Protein AF-A0A916FJ81-F1 (afdb_monomer_lite)

Structure (mmCIF, N/CA/C/O backbone):
data_AF-A0A916FJ81-F1
#
_entry.id   AF-A0A916FJ81-F1
#
loop_
_atom_site.group_PDB
_atom_site.id
_atom_site.type_symbol
_atom_site.label_atom_id
_atom_site.label_alt_id
_atom_site.label_comp_id
_atom_site.label_asym_id
_atom_site.label_entity_id
_atom_site.label_seq_id
_atom_site.pdbx_PDB_ins_code
_atom_site.Cartn_x
_atom_site.Cartn_y
_atom_site.Cartn_z
_atom_site.occupancy
_atom_site.B_iso_or_equiv
_atom_site.auth_seq_id
_atom_site.auth_comp_id
_atom_site.auth_asym_id
_atom_site.auth_atom_id
_atom_site.pdbx_PDB_model_num
ATOM 1 N N . MET A 1 1 ? 4.950 0.359 -32.492 1.00 70.75 1 MET A N 1
ATOM 2 C CA . MET A 1 1 ? 5.245 -0.571 -31.381 1.00 70.75 1 MET A CA 1
ATOM 3 C C . MET A 1 1 ? 5.859 0.248 -30.272 1.00 70.75 1 MET A C 1
ATOM 5 O O . MET A 1 1 ? 6.590 1.171 -30.595 1.00 70.75 1 MET A O 1
ATOM 9 N N . LEU A 1 2 ? 5.535 -0.059 -29.021 1.00 80.75 2 LEU A N 1
ATOM 10 C CA . LEU A 1 2 ? 6.185 0.559 -27.868 1.00 80.75 2 LEU A CA 1
ATOM 11 C C . LEU A 1 2 ? 7.634 0.035 -27.790 1.00 80.75 2 LEU A C 1
ATOM 13 O O . LEU A 1 2 ? 7.822 -1.184 -27.833 1.00 80.75 2 LEU A O 1
ATOM 17 N N . GLY A 1 3 ? 8.631 0.922 -27.771 1.00 90.12 3 GLY A N 1
ATOM 18 C CA . GLY A 1 3 ? 10.056 0.577 -27.705 1.00 90.12 3 GLY A CA 1
ATOM 19 C C . GLY A 1 3 ? 10.558 0.333 -26.276 1.00 90.12 3 GLY A C 1
ATOM 20 O O . GLY A 1 3 ? 9.831 0.539 -25.306 1.00 90.12 3 GLY A O 1
ATOM 21 N N . SER A 1 4 ? 11.815 -0.099 -26.127 1.00 85.88 4 SER A N 1
ATOM 22 C CA . SER A 1 4 ? 12.465 -0.241 -24.810 1.00 85.88 4 SER A CA 1
ATOM 23 C C . SER A 1 4 ? 12.552 1.090 -24.067 1.00 85.88 4 SER A C 1
ATOM 25 O O . SER A 1 4 ? 12.253 1.150 -22.879 1.00 85.88 4 SER A O 1
ATOM 27 N N . ASP A 1 5 ? 12.885 2.155 -24.791 1.00 89.75 5 ASP A N 1
ATOM 28 C CA . ASP A 1 5 ? 13.081 3.487 -24.220 1.00 89.75 5 ASP A CA 1
ATOM 29 C C . ASP A 1 5 ? 11.751 4.070 -23.726 1.00 89.75 5 ASP A C 1
ATOM 31 O O . ASP A 1 5 ? 11.696 4.686 -22.664 1.00 89.75 5 ASP A O 1
ATOM 35 N N . ASP A 1 6 ? 10.656 3.796 -24.445 1.00 86.88 6 ASP A N 1
ATOM 36 C CA . ASP A 1 6 ? 9.302 4.170 -24.026 1.00 86.88 6 ASP A CA 1
ATOM 37 C C . ASP A 1 6 ? 8.921 3.476 -22.708 1.00 86.88 6 ASP A C 1
ATOM 39 O O . ASP A 1 6 ? 8.364 4.097 -21.804 1.00 86.88 6 ASP A O 1
ATOM 43 N N . LEU A 1 7 ? 9.248 2.185 -22.570 1.00 82.69 7 LEU A N 1
ATOM 44 C CA . LEU A 1 7 ? 8.995 1.426 -21.343 1.00 82.69 7 LEU A CA 1
ATOM 45 C C . LEU A 1 7 ? 9.821 1.949 -20.161 1.00 82.69 7 LEU A C 1
ATOM 47 O O . LEU A 1 7 ? 9.319 1.978 -19.035 1.00 82.69 7 LEU A O 1
ATOM 51 N N . ASP A 1 8 ? 11.060 2.372 -20.400 1.00 86.81 8 ASP A N 1
ATOM 52 C CA . ASP A 1 8 ? 11.917 2.945 -19.361 1.00 86.81 8 ASP A CA 1
ATOM 53 C C . ASP A 1 8 ? 11.429 4.327 -18.917 1.00 86.81 8 ASP A C 1
ATOM 55 O O . ASP A 1 8 ? 11.376 4.597 -17.714 1.00 86.81 8 ASP A O 1
ATOM 59 N N . GLN A 1 9 ? 10.962 5.165 -19.848 1.00 86.75 9 GLN A N 1
ATOM 60 C CA . GLN A 1 9 ? 10.302 6.429 -19.504 1.00 86.75 9 GLN A CA 1
ATOM 61 C C . GLN A 1 9 ? 9.040 6.197 -18.670 1.00 86.75 9 GLN A C 1
ATOM 63 O O . GLN A 1 9 ? 8.885 6.801 -17.612 1.00 86.75 9 GLN A O 1
ATOM 68 N N . MET A 1 10 ? 8.188 5.241 -19.055 1.00 84.62 10 MET A N 1
ATOM 69 C CA . MET A 1 10 ? 6.984 4.912 -18.282 1.00 84.62 10 MET A CA 1
ATOM 70 C C . MET A 1 10 ? 7.299 4.459 -16.847 1.00 84.62 10 MET A C 1
ATOM 72 O O . MET A 1 10 ? 6.550 4.781 -15.922 1.00 84.62 10 MET A O 1
ATOM 76 N N . ARG A 1 11 ? 8.398 3.722 -16.633 1.00 82.62 11 ARG A N 1
ATOM 77 C CA . ARG A 1 11 ? 8.846 3.332 -15.283 1.00 82.62 11 ARG A CA 1
ATOM 78 C C . ARG A 1 11 ? 9.310 4.533 -14.469 1.00 82.62 11 ARG A C 1
ATOM 80 O O . ARG A 1 11 ? 8.964 4.624 -13.291 1.00 82.62 11 ARG A O 1
ATOM 87 N N . ASN A 1 12 ? 10.059 5.444 -15.086 1.00 85.94 12 ASN A N 1
ATOM 88 C CA . ASN A 1 12 ? 10.540 6.658 -14.429 1.00 85.94 12 ASN A CA 1
ATOM 89 C C . ASN A 1 12 ? 9.378 7.576 -14.042 1.00 85.94 12 ASN A C 1
ATOM 91 O O . ASN A 1 12 ? 9.286 7.990 -12.886 1.00 85.94 12 ASN A O 1
ATOM 95 N N . ASP A 1 13 ? 8.440 7.806 -14.958 1.00 85.44 13 ASP A N 1
ATOM 96 C CA . ASP A 1 13 ? 7.237 8.593 -14.691 1.00 85.44 13 ASP A CA 1
ATOM 97 C C . ASP A 1 13 ? 6.406 7.973 -13.562 1.00 85.44 13 ASP A C 1
ATOM 99 O O . ASP A 1 13 ? 5.922 8.673 -12.670 1.00 85.44 13 ASP A O 1
ATOM 103 N N . MET A 1 14 ? 6.286 6.641 -13.538 1.00 81.31 14 MET A N 1
ATOM 104 C CA . MET A 1 14 ? 5.595 5.949 -12.453 1.00 81.31 14 MET A CA 1
ATOM 105 C C . MET A 1 14 ? 6.311 6.100 -11.107 1.00 81.31 14 MET A C 1
ATOM 107 O O . MET A 1 14 ? 5.647 6.249 -10.079 1.00 81.31 14 MET A O 1
ATOM 111 N N . ALA A 1 15 ? 7.646 6.086 -11.089 1.00 82.44 15 ALA A N 1
ATOM 112 C CA . ALA A 1 15 ? 8.422 6.327 -9.877 1.00 82.44 15 ALA A CA 1
ATOM 113 C C . ALA A 1 15 ? 8.207 7.756 -9.353 1.00 82.44 15 A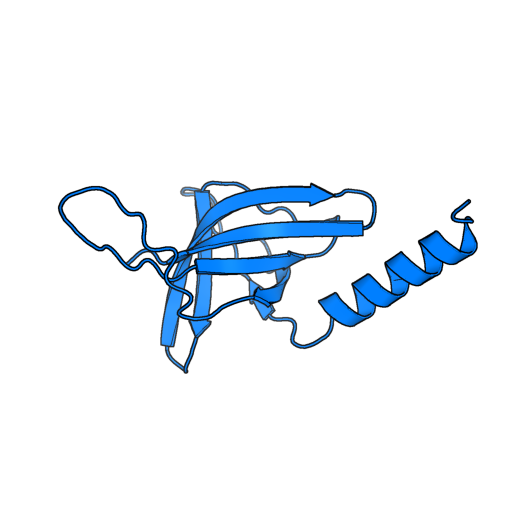LA A C 1
ATOM 115 O O . ALA A 1 15 ? 7.901 7.923 -8.174 1.00 82.44 15 ALA A O 1
ATOM 116 N N . VAL A 1 16 ? 8.243 8.764 -10.233 1.00 84.75 16 VAL A N 1
ATOM 117 C CA . VAL A 1 16 ? 7.939 10.164 -9.883 1.00 84.75 16 VAL A CA 1
ATOM 118 C C . VAL A 1 16 ? 6.535 10.285 -9.297 1.00 84.75 16 VAL A C 1
ATOM 120 O O . VAL A 1 16 ? 6.344 10.897 -8.246 1.00 84.75 16 VAL A O 1
ATOM 123 N N . LEU A 1 17 ? 5.545 9.656 -9.936 1.00 82.62 17 LEU A N 1
ATOM 124 C CA . LEU A 1 17 ? 4.180 9.652 -9.429 1.00 82.62 17 LEU A CA 1
ATOM 125 C C . LEU A 1 17 ? 4.075 8.947 -8.084 1.00 82.62 17 LEU A C 1
ATOM 127 O O . LEU A 1 17 ? 3.298 9.398 -7.261 1.00 82.62 17 LEU A O 1
ATOM 131 N N . ARG A 1 18 ? 4.786 7.849 -7.842 1.00 81.00 18 ARG A N 1
ATOM 132 C CA . ARG A 1 18 ? 4.751 7.142 -6.555 1.00 81.00 18 ARG A CA 1
ATOM 133 C C . ARG A 1 18 ? 5.402 7.962 -5.440 1.00 81.00 18 ARG A C 1
ATOM 135 O O . ARG A 1 18 ? 4.911 7.944 -4.316 1.00 81.00 18 ARG A O 1
ATOM 142 N N . ASP A 1 19 ? 6.491 8.653 -5.740 1.00 81.62 19 ASP A N 1
ATOM 143 C CA . ASP A 1 19 ? 7.286 9.347 -4.726 1.00 81.62 19 ASP A CA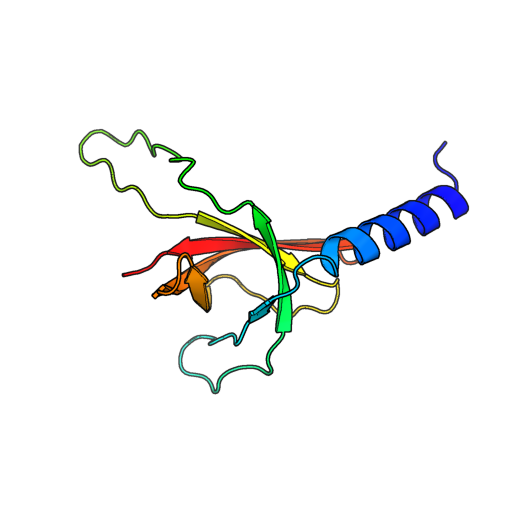 1
ATOM 144 C C . ASP A 1 19 ? 6.679 10.717 -4.350 1.00 81.62 19 ASP A C 1
ATOM 146 O O . ASP A 1 19 ? 6.983 11.274 -3.293 1.00 81.62 19 ASP A O 1
ATOM 150 N N . ASP A 1 20 ? 5.733 11.224 -5.148 1.00 77.50 20 ASP A N 1
ATOM 151 C CA . ASP A 1 20 ? 4.900 12.374 -4.796 1.00 77.50 20 ASP A CA 1
ATOM 152 C C . ASP A 1 20 ? 3.910 12.047 -3.657 1.00 77.50 20 ASP A C 1
ATOM 154 O O . ASP A 1 20 ? 3.001 11.229 -3.808 1.00 77.50 20 ASP A O 1
ATOM 158 N N . ARG A 1 21 ? 4.036 12.741 -2.516 1.00 77.31 21 ARG A N 1
ATOM 159 C CA . ARG A 1 21 ? 3.191 12.567 -1.310 1.00 77.31 21 ARG A CA 1
ATOM 160 C C . ARG A 1 21 ? 3.201 11.140 -0.754 1.00 77.31 21 ARG A C 1
ATOM 162 O O . ARG A 1 21 ? 2.153 10.573 -0.427 1.00 77.31 21 ARG A O 1
ATOM 169 N N . VAL A 1 22 ? 4.398 10.573 -0.636 1.00 85.75 22 VAL A N 1
ATOM 170 C CA . VAL A 1 22 ? 4.591 9.262 -0.021 1.00 85.75 22 VAL A CA 1
ATOM 171 C C . VAL A 1 22 ? 4.162 9.269 1.451 1.00 85.75 22 VAL A C 1
ATOM 173 O O . VAL A 1 22 ? 4.377 10.232 2.191 1.00 85.75 22 VAL A O 1
ATOM 176 N N . VAL A 1 23 ? 3.548 8.174 1.875 1.00 85.88 23 VAL A N 1
ATOM 177 C CA . VAL A 1 23 ? 3.164 7.879 3.248 1.00 85.88 23 VAL A CA 1
ATOM 178 C C . VAL A 1 23 ? 3.864 6.610 3.711 1.00 85.88 23 VAL A C 1
ATOM 180 O O . VAL A 1 23 ? 4.004 5.631 2.976 1.00 85.88 23 VAL A O 1
ATOM 183 N N . SER A 1 24 ? 4.279 6.633 4.970 1.00 88.75 24 SER A N 1
ATOM 184 C CA . SER A 1 24 ? 4.878 5.487 5.638 1.00 88.75 24 SER A CA 1
ATOM 185 C C . SER A 1 24 ? 3.772 4.621 6.234 1.00 88.75 24 SER A C 1
ATOM 187 O O . SER A 1 24 ? 3.034 5.067 7.114 1.00 88.75 24 SER A O 1
ATOM 189 N N . VAL A 1 25 ? 3.634 3.392 5.738 1.00 88.50 25 VAL A N 1
ATOM 190 C CA . VAL A 1 25 ? 2.587 2.453 6.147 1.00 88.50 25 VAL A CA 1
ATOM 191 C C . VAL A 1 25 ? 3.208 1.320 6.951 1.00 88.50 25 VAL A C 1
ATOM 193 O O . VAL A 1 25 ? 3.980 0.516 6.432 1.00 88.50 25 VAL A O 1
ATOM 196 N N . VAL A 1 26 ? 2.856 1.234 8.233 1.00 91.38 26 VAL A N 1
ATOM 197 C CA . VAL A 1 26 ? 3.241 0.103 9.087 1.00 91.38 26 VAL A CA 1
ATOM 198 C C . VAL A 1 26 ? 2.170 -0.975 8.978 1.00 91.38 26 VAL A C 1
ATOM 200 O O . VAL A 1 26 ? 1.045 -0.794 9.449 1.00 91.38 26 VAL A O 1
ATOM 203 N N . ILE A 1 27 ? 2.528 -2.095 8.354 1.00 91.00 27 ILE A N 1
ATOM 204 C CA . ILE A 1 27 ? 1.614 -3.209 8.100 1.00 91.00 27 ILE A CA 1
ATOM 205 C C . ILE A 1 27 ? 1.598 -4.171 9.289 1.00 91.00 27 ILE A C 1
ATOM 207 O O . ILE A 1 27 ? 2.638 -4.571 9.811 1.00 91.00 27 ILE A O 1
ATOM 211 N N . ARG A 1 28 ? 0.396 -4.579 9.697 1.00 92.12 28 ARG A N 1
ATOM 212 C CA . ARG A 1 28 ? 0.141 -5.629 10.684 1.00 92.12 28 ARG A CA 1
ATOM 213 C C . ARG A 1 28 ? -0.519 -6.813 9.987 1.00 92.12 28 ARG A C 1
ATOM 215 O O . ARG A 1 28 ? -1.644 -6.690 9.498 1.00 92.12 28 ARG A O 1
ATOM 222 N N . ARG A 1 29 ? 0.176 -7.950 9.967 1.00 90.44 29 ARG A N 1
ATOM 223 C CA . ARG A 1 29 ? -0.277 -9.189 9.329 1.00 90.44 29 ARG A CA 1
ATOM 224 C C . ARG A 1 29 ? -0.734 -10.185 10.388 1.00 90.44 29 ARG A C 1
ATOM 226 O O . ARG A 1 29 ? 0.082 -10.749 11.116 1.00 90.44 29 ARG A O 1
ATOM 233 N N . GLY A 1 30 ? -2.046 -10.389 10.498 1.00 84.38 30 GLY A N 1
ATOM 234 C CA . GLY A 1 30 ? -2.626 -11.246 11.537 1.00 84.38 30 GLY A CA 1
ATOM 235 C C . GLY A 1 30 ? -2.183 -10.833 12.949 1.00 84.38 30 GLY A C 1
ATOM 236 O O . GLY A 1 30 ? -2.237 -9.655 13.296 1.00 84.38 30 GLY A O 1
ATOM 237 N N . ASN A 1 31 ? -1.724 -11.807 13.741 1.00 78.81 31 ASN A N 1
ATOM 238 C CA . ASN A 1 31 ? -1.195 -11.596 15.097 1.00 78.81 31 ASN A CA 1
ATOM 239 C C . ASN A 1 31 ? 0.343 -11.495 15.138 1.00 78.81 31 ASN A C 1
ATOM 241 O O . ASN A 1 31 ? 0.932 -11.563 16.216 1.00 78.81 31 ASN A O 1
ATOM 245 N N . ALA A 1 32 ? 1.004 -11.397 13.981 1.00 75.00 32 ALA A N 1
ATOM 246 C CA . ALA A 1 32 ? 2.456 -11.311 13.911 1.00 75.00 32 ALA A CA 1
ATOM 247 C C . ALA A 1 32 ? 2.964 -9.917 14.311 1.00 75.00 32 ALA A C 1
ATOM 249 O O . ALA A 1 32 ? 2.211 -8.939 14.379 1.00 75.00 32 ALA A O 1
ATOM 250 N N . THR A 1 33 ? 4.271 -9.823 14.556 1.00 77.56 33 THR A N 1
ATOM 251 C CA . THR A 1 33 ? 4.950 -8.540 14.737 1.00 77.56 33 THR A CA 1
ATOM 252 C C . THR A 1 33 ? 4.719 -7.631 13.523 1.00 77.56 33 THR A C 1
ATOM 254 O O . THR A 1 33 ? 4.698 -8.123 12.390 1.00 77.56 33 THR A O 1
ATOM 257 N N . PRO A 1 34 ? 4.543 -6.309 13.728 1.00 83.81 34 PRO A N 1
ATOM 258 C CA . PRO A 1 34 ? 4.400 -5.370 12.624 1.00 83.81 34 PRO A CA 1
ATOM 259 C C . PRO A 1 34 ? 5.582 -5.474 11.656 1.00 83.81 34 PRO A C 1
ATOM 261 O O . PRO A 1 34 ? 6.735 -5.551 12.085 1.00 83.81 34 PRO A O 1
ATOM 264 N N . LEU A 1 35 ? 5.289 -5.473 10.357 1.00 85.31 35 LEU A N 1
ATOM 265 C CA . LEU A 1 35 ? 6.313 -5.413 9.322 1.00 85.31 35 LEU A CA 1
ATOM 266 C C . LEU A 1 35 ? 7.024 -4.058 9.367 1.00 85.31 35 LEU A C 1
ATOM 268 O O . LEU A 1 35 ? 6.485 -3.063 9.865 1.00 85.31 35 LEU A O 1
ATOM 272 N N . ALA A 1 36 ? 8.234 -4.019 8.804 1.00 86.25 36 ALA A N 1
ATOM 273 C CA . ALA A 1 36 ? 8.932 -2.764 8.573 1.00 86.25 36 ALA A CA 1
ATOM 274 C C . ALA A 1 36 ? 8.033 -1.802 7.783 1.00 86.25 36 ALA A C 1
ATOM 276 O O . ALA A 1 36 ? 7.270 -2.223 6.910 1.00 86.25 36 ALA A O 1
ATOM 277 N N . ALA A 1 37 ? 8.122 -0.515 8.112 1.00 87.12 37 ALA A N 1
ATOM 278 C CA . ALA A 1 37 ? 7.341 0.510 7.445 1.00 87.12 37 ALA A CA 1
ATOM 279 C C . ALA A 1 37 ? 7.608 0.495 5.934 1.00 87.12 37 ALA A C 1
ATOM 281 O O . ALA A 1 37 ? 8.761 0.528 5.499 1.00 87.12 37 ALA A O 1
ATOM 282 N N . GLN A 1 38 ? 6.540 0.453 5.144 1.00 88.81 38 GLN A N 1
ATOM 283 C CA . GLN A 1 38 ? 6.611 0.426 3.690 1.00 88.81 38 GLN A CA 1
ATOM 284 C C . GLN A 1 38 ? 6.144 1.766 3.133 1.00 88.81 38 GLN A C 1
ATOM 286 O O . GLN A 1 38 ? 5.121 2.307 3.552 1.00 88.81 38 GLN A O 1
ATOM 291 N N . GLN A 1 39 ? 6.911 2.310 2.194 1.00 89.12 39 GLN A N 1
ATOM 292 C CA . GLN A 1 39 ? 6.606 3.588 1.564 1.00 89.12 39 GLN A CA 1
ATOM 293 C C . GLN A 1 39 ? 5.588 3.377 0.444 1.00 89.12 39 GLN A C 1
ATOM 295 O O . GLN A 1 39 ? 5.823 2.608 -0.492 1.00 89.12 39 GLN A O 1
ATOM 300 N N . MET A 1 40 ? 4.447 4.049 0.550 1.00 87.44 40 MET A N 1
ATOM 301 C CA . MET A 1 40 ? 3.351 3.947 -0.410 1.00 87.44 40 MET A CA 1
ATOM 302 C C . MET A 1 40 ? 2.747 5.321 -0.662 1.00 87.44 40 MET A C 1
ATOM 304 O O . MET A 1 40 ? 2.784 6.180 0.202 1.00 87.44 40 MET A O 1
ATOM 308 N N . ARG A 1 41 ? 2.124 5.535 -1.814 1.00 88.19 41 ARG A N 1
ATOM 309 C CA . ARG A 1 41 ? 1.317 6.727 -2.087 1.00 88.19 41 ARG A CA 1
ATOM 310 C C . ARG A 1 41 ? -0.157 6.403 -1.981 1.00 88.19 41 ARG A C 1
ATOM 312 O O . ARG A 1 41 ? -0.610 5.384 -2.499 1.00 88.19 41 ARG A O 1
ATOM 319 N N . VAL A 1 42 ? -0.928 7.314 -1.399 1.00 85.12 42 VAL A N 1
ATOM 320 C CA . VAL A 1 42 ? -2.389 7.298 -1.529 1.00 85.12 42 VAL A CA 1
ATOM 321 C C . VAL A 1 42 ? -2.741 7.868 -2.905 1.00 85.12 42 VAL A C 1
ATOM 323 O O . VAL A 1 42 ? -2.801 9.080 -3.090 1.00 85.12 42 VAL A O 1
ATOM 326 N N . ALA A 1 43 ? -2.909 6.988 -3.893 1.00 79.06 43 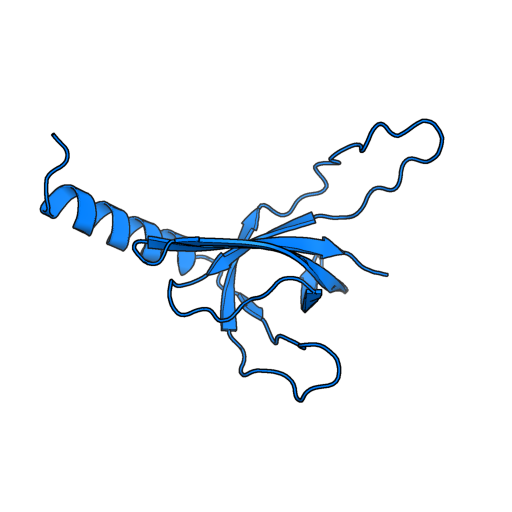ALA A N 1
ATOM 327 C CA . ALA A 1 43 ? -3.185 7.362 -5.285 1.00 79.06 43 ALA A CA 1
ATOM 328 C C . ALA A 1 43 ? -4.662 7.720 -5.525 1.00 79.06 43 ALA A C 1
ATOM 330 O O . ALA A 1 43 ? -5.009 8.350 -6.520 1.00 79.06 43 ALA A O 1
ATOM 331 N N . GLY A 1 44 ? -5.536 7.328 -4.600 1.00 69.38 44 GLY A N 1
ATOM 332 C CA . GLY A 1 44 ? -6.942 7.694 -4.588 1.00 69.38 44 GLY A CA 1
ATOM 333 C C . GLY A 1 44 ? -7.518 7.441 -3.204 1.00 69.38 44 GLY A C 1
ATOM 334 O O . GLY A 1 44 ? -7.279 6.399 -2.603 1.00 69.38 44 GLY A O 1
ATOM 335 N N . GLY A 1 45 ? -8.249 8.411 -2.683 1.00 59.09 45 GLY A N 1
ATOM 336 C CA . GLY A 1 45 ? -8.830 8.355 -1.352 1.00 59.09 45 GLY A CA 1
ATOM 337 C C . GLY A 1 45 ? -9.772 9.529 -1.224 1.00 59.09 45 GLY A C 1
ATOM 338 O O . GLY A 1 45 ? -9.352 10.678 -1.135 1.00 59.09 45 GLY A O 1
ATOM 339 N N . GLY A 1 46 ? -11.053 9.237 -1.317 1.00 47.53 46 GLY A N 1
ATOM 340 C CA . GLY A 1 46 ? -12.110 10.216 -1.200 1.00 47.53 46 GLY A CA 1
ATOM 341 C C . GLY A 1 46 ? -13.387 9.475 -0.880 1.00 47.53 46 GLY A C 1
ATOM 342 O O . GLY A 1 46 ? -13.517 8.295 -1.207 1.00 47.53 46 GLY A O 1
ATOM 343 N N . SER A 1 47 ? -14.333 10.191 -0.291 1.00 41.66 47 SER A N 1
ATOM 344 C CA . SER A 1 47 ? -15.728 9.819 -0.032 1.00 41.66 47 SER A CA 1
ATOM 345 C C . SER A 1 47 ? -16.529 9.514 -1.316 1.00 41.66 47 SER A C 1
ATOM 347 O O . SER A 1 47 ? -17.727 9.781 -1.426 1.00 41.66 47 SER A O 1
ATOM 349 N N . GLY A 1 48 ? -15.874 8.943 -2.328 1.00 42.53 48 GLY A N 1
ATOM 350 C CA . GLY A 1 48 ? -16.462 8.297 -3.482 1.00 42.53 48 GLY A CA 1
ATOM 351 C C . GLY A 1 48 ? -17.095 6.998 -3.025 1.00 42.53 48 GLY A C 1
ATOM 352 O O . GLY A 1 48 ? -16.538 5.923 -3.216 1.00 42.53 48 GLY A O 1
ATOM 353 N N . ASN A 1 49 ? -18.256 7.144 -2.390 1.00 41.88 49 ASN A N 1
ATOM 354 C CA . ASN A 1 49 ? -19.214 6.102 -2.086 1.00 41.88 49 ASN A CA 1
ATOM 355 C C . ASN A 1 49 ? -19.307 5.123 -3.269 1.00 41.88 49 ASN A C 1
ATOM 357 O O . ASN A 1 49 ? -20.097 5.341 -4.192 1.00 41.88 49 ASN A O 1
ATOM 361 N N . LEU A 1 50 ? -18.576 4.005 -3.235 1.00 43.66 50 LEU A N 1
ATOM 362 C CA . LEU A 1 50 ? -19.074 2.808 -3.893 1.00 43.66 50 LEU A CA 1
ATOM 363 C C . LEU A 1 50 ? -20.289 2.391 -3.071 1.00 43.66 50 LEU A C 1
ATOM 365 O O . LEU A 1 50 ? -20.193 1.624 -2.118 1.00 43.66 50 LEU A O 1
ATOM 369 N N . ARG A 1 51 ? -21.443 2.973 -3.421 1.00 42.97 51 ARG A N 1
ATOM 370 C CA . ARG A 1 51 ? -22.752 2.554 -2.936 1.00 42.97 51 ARG A CA 1
ATOM 371 C C . ARG A 1 51 ? -22.896 1.093 -3.329 1.00 42.97 51 ARG A C 1
ATOM 373 O O . ARG A 1 51 ? -23.271 0.782 -4.459 1.00 42.97 51 ARG A O 1
ATOM 380 N N . LYS A 1 52 ? -22.566 0.183 -2.416 1.00 43.53 52 LYS A N 1
ATOM 381 C CA . LYS A 1 52 ? -22.914 -1.220 -2.576 1.00 43.53 52 LYS A CA 1
ATOM 382 C C . LYS A 1 52 ? -24.437 -1.253 -2.504 1.00 43.53 52 LYS A C 1
ATOM 384 O O . LYS A 1 52 ? -25.019 -1.108 -1.435 1.00 43.53 52 LYS A O 1
ATOM 389 N N . ASN A 1 53 ? -25.090 -1.315 -3.663 1.00 42.31 53 ASN A N 1
ATOM 390 C CA . ASN A 1 53 ? -26.544 -1.325 -3.772 1.00 42.31 53 ASN A CA 1
ATOM 391 C C . ASN A 1 53 ? -27.069 -2.709 -3.353 1.00 42.31 53 ASN A C 1
ATOM 393 O O . ASN A 1 53 ? -27.577 -3.470 -4.168 1.00 42.31 53 ASN A O 1
ATOM 397 N N . SER A 1 54 ? -26.865 -3.080 -2.088 1.00 46.12 54 SER A N 1
ATOM 398 C CA . SER A 1 54 ? -27.415 -4.292 -1.491 1.00 46.12 54 SER A CA 1
ATOM 399 C C . SER A 1 54 ? -28.581 -3.911 -0.589 1.00 46.12 54 SER A C 1
ATOM 401 O O . SER A 1 54 ? -28.446 -3.819 0.627 1.00 46.12 54 SER A O 1
ATOM 403 N N . GLY A 1 55 ? -29.728 -3.665 -1.217 1.00 46.38 55 GLY A N 1
ATOM 404 C CA . GLY A 1 55 ? -31.066 -3.964 -0.705 1.00 46.38 55 GLY A CA 1
ATOM 405 C C . GLY A 1 55 ? -31.590 -3.267 0.554 1.00 46.38 55 GLY A C 1
ATOM 406 O O . GLY A 1 55 ? -32.739 -2.846 0.514 1.00 46.38 55 GLY A O 1
ATOM 407 N N . LYS A 1 56 ? -30.861 -3.186 1.678 1.00 41.22 56 LYS A N 1
ATOM 408 C CA . LYS A 1 56 ? -31.444 -2.768 2.973 1.00 41.22 56 LYS A CA 1
ATOM 409 C C . LYS A 1 56 ? -30.531 -2.026 3.964 1.00 41.22 56 LYS A C 1
ATOM 411 O O . LYS A 1 56 ? -31.034 -1.610 5.002 1.00 41.22 56 LYS A O 1
ATOM 416 N N . THR A 1 57 ? -29.250 -1.769 3.686 1.00 40.28 57 THR A N 1
ATOM 417 C CA . THR A 1 57 ? -28.420 -0.887 4.543 1.00 40.28 57 THR A CA 1
ATOM 418 C C . THR A 1 57 ? -27.276 -0.292 3.721 1.00 40.28 57 THR A C 1
ATOM 420 O O . THR A 1 57 ? -26.492 -1.032 3.135 1.00 40.28 57 THR A O 1
ATOM 423 N N . GLN A 1 58 ? -27.208 1.039 3.623 1.00 41.91 58 GLN A N 1
ATOM 424 C CA . GLN A 1 58 ? -26.091 1.736 2.979 1.00 41.91 58 GLN A CA 1
ATOM 425 C C . GLN A 1 58 ? -24.939 1.829 3.984 1.00 41.91 58 GLN A C 1
ATOM 427 O O . GLN A 1 58 ? -24.930 2.713 4.832 1.00 41.91 58 GLN A O 1
ATOM 432 N N . GLU A 1 59 ? -23.991 0.896 3.919 1.00 45.81 59 GLU A N 1
ATOM 433 C CA . GLU A 1 59 ? -22.732 0.998 4.661 1.00 45.81 59 GLU A CA 1
ATOM 434 C C . GLU A 1 59 ? -21.711 1.708 3.759 1.00 45.81 59 GLU A C 1
ATOM 436 O O . GLU A 1 59 ? -21.179 1.121 2.813 1.00 45.81 59 GLU A O 1
ATOM 441 N N . THR A 1 60 ? -21.484 3.001 3.995 1.00 51.94 60 THR A N 1
ATOM 442 C CA . THR A 1 60 ? -20.382 3.737 3.363 1.00 51.94 60 THR A CA 1
ATOM 443 C C . THR A 1 60 ? -19.095 3.346 4.078 1.00 51.94 60 THR A C 1
ATOM 445 O O . THR A 1 60 ? -18.778 3.897 5.127 1.00 51.94 60 THR A O 1
ATOM 448 N N . ARG A 1 61 ? -18.351 2.378 3.535 1.00 63.00 61 ARG A N 1
ATOM 449 C CA . ARG A 1 61 ? -16.963 2.145 3.958 1.00 63.00 61 ARG A CA 1
ATOM 450 C C . ARG A 1 61 ? -16.045 3.040 3.148 1.00 63.00 61 ARG A C 1
ATOM 452 O O . ARG A 1 61 ? -16.030 2.945 1.919 1.00 63.00 61 ARG A O 1
ATOM 459 N N . ASP A 1 62 ? -15.277 3.879 3.832 1.00 72.25 62 ASP A N 1
ATOM 460 C CA . ASP A 1 62 ? -14.224 4.662 3.193 1.00 72.25 62 ASP A CA 1
ATOM 461 C C . ASP A 1 62 ? -13.193 3.712 2.572 1.00 72.25 62 ASP A C 1
ATOM 463 O O . ASP A 1 62 ? -12.705 2.784 3.221 1.00 72.25 62 ASP A O 1
ATOM 467 N N . GLN A 1 63 ? -12.886 3.914 1.290 1.00 81.69 63 GLN A N 1
ATOM 468 C CA . GLN A 1 63 ? -11.912 3.108 0.558 1.00 81.69 63 GLN A CA 1
ATOM 469 C C . GLN A 1 63 ? -10.719 3.960 0.147 1.00 81.69 63 GLN A C 1
ATOM 471 O O . GLN A 1 63 ? -10.867 5.103 -0.289 1.00 81.69 63 GLN A O 1
ATOM 476 N N . VAL A 1 64 ? -9.533 3.365 0.225 1.00 86.00 64 VAL A N 1
ATOM 477 C CA . VAL A 1 64 ? -8.287 3.971 -0.244 1.00 86.00 64 VAL A CA 1
ATOM 478 C C . VAL A 1 64 ? -7.590 3.048 -1.232 1.00 86.00 64 VAL A C 1
ATOM 480 O O . VAL A 1 64 ? -7.610 1.821 -1.101 1.00 86.00 64 VAL A O 1
ATOM 483 N N . VAL A 1 65 ? -6.970 3.652 -2.239 1.00 88.69 65 VAL A N 1
ATOM 484 C CA . VAL A 1 65 ? -6.100 2.990 -3.207 1.00 88.69 65 VAL A CA 1
ATOM 485 C C . VAL A 1 65 ? -4.671 3.417 -2.921 1.00 88.69 65 VAL A C 1
ATOM 487 O O . VAL A 1 65 ? -4.334 4.602 -2.958 1.00 88.69 65 VAL A O 1
ATOM 490 N N . LEU A 1 66 ? -3.838 2.424 -2.644 1.00 88.88 66 LEU A N 1
ATOM 491 C CA . LEU A 1 66 ? -2.421 2.578 -2.387 1.00 88.88 66 LEU A CA 1
ATOM 492 C C . LEU A 1 66 ? -1.616 2.150 -3.609 1.00 88.88 66 LEU A C 1
ATOM 494 O O . LEU A 1 66 ? -1.903 1.125 -4.230 1.00 88.88 66 LEU A O 1
ATOM 498 N N . LEU A 1 67 ? -0.587 2.929 -3.917 1.00 89.62 67 LEU A N 1
ATOM 499 C CA . LEU A 1 67 ? 0.397 2.648 -4.949 1.00 89.62 67 LEU A CA 1
ATOM 500 C C . LEU A 1 67 ? 1.771 2.519 -4.293 1.00 89.62 67 LEU A C 1
ATOM 502 O O . LEU A 1 67 ? 2.262 3.455 -3.670 1.00 89.62 67 LEU A O 1
ATOM 506 N N . GLY A 1 68 ? 2.379 1.348 -4.411 1.00 87.56 68 GLY A N 1
ATOM 507 C CA . GLY A 1 68 ? 3.675 1.011 -3.840 1.00 87.56 68 GLY A CA 1
ATOM 508 C C . GLY A 1 68 ? 4.682 0.575 -4.900 1.00 87.56 68 GLY A C 1
ATOM 509 O O . GLY A 1 68 ? 4.345 0.355 -6.064 1.00 87.56 68 GL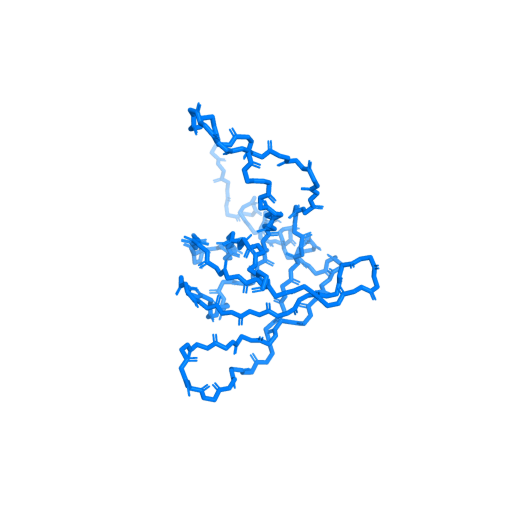Y A O 1
ATOM 510 N N . ALA A 1 69 ? 5.940 0.431 -4.489 1.00 87.06 69 ALA A N 1
ATOM 511 C CA . ALA A 1 69 ? 6.982 -0.165 -5.321 1.00 87.06 69 ALA A CA 1
ATOM 512 C C . ALA A 1 69 ? 6.678 -1.637 -5.659 1.00 87.06 69 ALA A C 1
ATOM 514 O O . ALA A 1 69 ? 5.900 -2.301 -4.974 1.00 87.06 69 ALA A O 1
ATOM 515 N N . THR A 1 70 ? 7.358 -2.178 -6.669 1.00 85.25 70 THR A N 1
ATOM 516 C CA . THR A 1 70 ? 7.286 -3.607 -7.032 1.00 85.25 70 THR A CA 1
ATOM 517 C C . THR A 1 70 ? 7.772 -4.543 -5.916 1.00 85.25 70 THR A C 1
ATOM 519 O O . THR A 1 70 ? 7.432 -5.722 -5.913 1.00 85.25 70 THR A O 1
ATOM 522 N N . THR A 1 71 ? 8.542 -4.016 -4.960 1.00 86.81 71 THR A N 1
ATOM 523 C CA . THR A 1 71 ? 9.097 -4.723 -3.796 1.00 86.81 71 THR A CA 1
ATOM 524 C C . THR A 1 71 ? 8.221 -4.660 -2.544 1.00 86.81 71 THR A C 1
ATOM 526 O O . THR A 1 71 ? 8.577 -5.257 -1.532 1.00 86.81 71 THR A O 1
ATOM 529 N N . VAL A 1 72 ? 7.101 -3.933 -2.583 1.00 87.00 72 VAL A N 1
ATOM 530 C CA . VAL A 1 72 ? 6.167 -3.839 -1.452 1.00 87.00 72 VAL A CA 1
ATOM 531 C C . VAL A 1 72 ? 5.574 -5.216 -1.157 1.00 87.00 72 VAL A C 1
ATOM 533 O O . VAL A 1 72 ? 5.001 -5.855 -2.041 1.00 87.00 72 VAL A O 1
ATOM 536 N N . ASP A 1 73 ? 5.674 -5.640 0.101 1.00 88.94 73 ASP A N 1
ATOM 537 C CA . ASP A 1 73 ? 5.031 -6.845 0.624 1.00 88.94 73 ASP A CA 1
ATOM 538 C C . ASP A 1 73 ? 3.732 -6.450 1.330 1.00 88.94 73 ASP A C 1
ATOM 540 O O . ASP A 1 73 ? 3.690 -6.294 2.552 1.00 88.94 73 ASP A O 1
ATOM 544 N N . ILE A 1 74 ? 2.680 -6.260 0.534 1.00 90.50 74 ILE A N 1
ATOM 545 C CA . ILE A 1 74 ? 1.313 -6.024 0.997 1.00 90.50 74 ILE A CA 1
ATOM 546 C C . ILE A 1 74 ? 0.422 -7.179 0.548 1.00 90.50 74 ILE A C 1
ATOM 548 O O . ILE A 1 74 ? 0.475 -7.617 -0.602 1.00 90.50 74 ILE A O 1
ATOM 552 N N . GLN A 1 75 ? -0.397 -7.683 1.463 1.00 91.81 75 GLN A N 1
ATOM 553 C CA . GLN A 1 75 ? -1.250 -8.848 1.263 1.00 91.81 75 GLN A CA 1
ATOM 554 C C . GLN A 1 75 ? -2.695 -8.533 1.641 1.00 91.81 75 GLN A C 1
ATOM 556 O O . GLN A 1 75 ? -2.985 -7.565 2.338 1.00 91.81 75 GLN A O 1
ATOM 561 N N . ILE A 1 76 ? -3.624 -9.354 1.153 1.00 91.94 76 ILE A N 1
ATOM 562 C CA . ILE A 1 76 ? -5.026 -9.284 1.576 1.00 91.94 76 ILE A CA 1
ATOM 563 C C . ILE A 1 76 ? -5.099 -9.569 3.085 1.00 91.94 76 ILE A C 1
ATOM 565 O O . ILE A 1 76 ? -4.308 -10.350 3.605 1.00 91.94 76 ILE A O 1
ATOM 569 N N . ASP A 1 77 ? -6.028 -8.904 3.775 1.00 91.88 77 ASP A N 1
ATOM 570 C CA . ASP A 1 77 ? -6.221 -8.924 5.232 1.00 91.88 77 ASP A CA 1
ATOM 571 C C . ASP A 1 77 ? -5.125 -8.251 6.074 1.00 91.88 77 ASP A C 1
ATOM 573 O O . ASP A 1 77 ? -5.296 -8.117 7.292 1.00 91.88 77 ASP A O 1
ATOM 577 N N . ASP A 1 78 ? -4.064 -7.728 5.449 1.00 91.75 78 ASP A N 1
ATOM 578 C CA . ASP A 1 78 ? -3.129 -6.828 6.122 1.00 91.75 78 ASP A CA 1
ATOM 579 C C . ASP A 1 78 ? -3.873 -5.592 6.647 1.00 91.75 78 ASP A C 1
ATOM 581 O O . ASP A 1 78 ? -4.770 -5.041 5.998 1.00 91.75 78 ASP A O 1
ATOM 585 N N . ARG A 1 79 ? -3.495 -5.145 7.846 1.00 92.31 79 ARG A N 1
ATOM 586 C CA . ARG A 1 79 ? -4.077 -3.969 8.497 1.00 92.31 79 ARG A CA 1
ATOM 587 C C . ARG A 1 79 ? -3.040 -2.881 8.665 1.00 92.31 79 ARG A C 1
ATOM 589 O O . ARG A 1 79 ? -1.896 -3.160 9.013 1.00 92.31 79 ARG A O 1
ATOM 596 N N . PHE A 1 80 ? -3.446 -1.637 8.481 1.00 91.62 80 PHE A N 1
ATOM 597 C CA . PHE A 1 80 ? -2.571 -0.489 8.682 1.00 91.62 80 PHE A CA 1
ATOM 598 C C . PHE A 1 80 ? -3.376 0.746 9.072 1.00 91.62 80 PHE A C 1
ATOM 600 O O . PHE A 1 80 ? -4.578 0.830 8.826 1.00 91.62 80 PHE A O 1
ATOM 607 N N . THR A 1 81 ? -2.709 1.718 9.682 1.00 91.00 81 THR A N 1
ATOM 608 C CA . THR A 1 81 ? -3.327 2.982 10.088 1.00 91.00 81 THR A CA 1
ATOM 609 C C . THR A 1 81 ? -2.827 4.105 9.191 1.00 91.00 81 THR A C 1
ATOM 611 O O . THR A 1 81 ? -1.623 4.230 8.984 1.00 91.00 81 THR A O 1
ATOM 614 N N . LEU A 1 82 ? -3.744 4.930 8.685 1.00 87.12 82 LEU A N 1
ATOM 615 C CA . LEU A 1 82 ? -3.418 6.177 7.991 1.00 87.12 82 LEU A CA 1
ATOM 616 C C . LEU A 1 82 ? -4.056 7.355 8.710 1.00 87.12 82 LEU A C 1
ATOM 618 O O . LEU A 1 82 ? -5.192 7.268 9.171 1.00 87.12 82 LEU A O 1
ATOM 622 N N . THR A 1 83 ? -3.345 8.476 8.753 1.00 83.00 83 THR A N 1
ATOM 623 C CA . THR A 1 83 ? -3.908 9.737 9.233 1.00 83.00 83 THR A CA 1
ATOM 624 C C . THR A 1 83 ? -4.645 10.422 8.088 1.00 83.00 83 THR A C 1
ATOM 626 O O . THR A 1 83 ? -4.021 10.911 7.149 1.00 83.00 83 THR A O 1
ATOM 629 N N . VAL A 1 84 ? -5.974 10.477 8.172 1.00 74.31 84 VAL A N 1
ATOM 630 C CA . VAL A 1 84 ? -6.845 11.171 7.215 1.00 74.31 84 VAL A CA 1
ATOM 631 C C . VAL A 1 84 ? -7.533 12.317 7.947 1.00 74.31 84 VAL A C 1
ATOM 633 O O . VAL A 1 84 ? -8.093 12.109 9.019 1.00 74.31 84 VAL A O 1
ATOM 636 N N . ALA A 1 85 ? -7.463 13.537 7.404 1.00 71.94 85 ALA A N 1
ATOM 637 C CA . ALA A 1 85 ? -8.056 14.733 8.021 1.00 71.94 85 ALA A CA 1
ATOM 638 C C . ALA A 1 85 ? -7.722 14.875 9.528 1.00 71.94 85 ALA A C 1
ATOM 640 O O . ALA A 1 85 ? -8.588 15.167 10.353 1.00 71.94 85 ALA A O 1
ATOM 641 N N . SER A 1 86 ? -6.455 14.624 9.880 1.00 76.81 86 SER A N 1
ATOM 642 C CA . SER A 1 86 ? -5.922 14.680 11.253 1.00 76.81 86 SER A CA 1
ATOM 643 C C . SER A 1 86 ? -6.451 13.616 12.226 1.00 76.81 86 SER A C 1
ATOM 645 O O . SER A 1 86 ? -6.238 13.741 13.430 1.00 76.81 86 SER A O 1
ATOM 647 N N . LYS A 1 87 ? -7.098 12.551 11.737 1.00 80.56 87 LYS A N 1
ATOM 648 C CA . LYS A 1 87 ? -7.536 11.409 12.553 1.00 80.56 87 LYS A CA 1
ATOM 649 C C . LYS A 1 87 ? -6.903 10.104 12.060 1.00 80.56 87 LYS A C 1
ATOM 651 O O . LYS A 1 87 ? -6.845 9.892 10.848 1.00 80.56 87 LYS A O 1
ATOM 656 N N . PRO A 1 88 ? -6.433 9.222 12.958 1.00 86.69 88 PRO A N 1
ATOM 657 C CA . PRO A 1 88 ? -6.005 7.887 12.569 1.00 86.69 88 PRO A CA 1
ATOM 658 C C . PRO A 1 88 ? -7.231 7.055 12.183 1.00 86.69 88 PRO A C 1
ATOM 660 O O . PRO A 1 88 ? -8.179 6.943 12.957 1.00 86.69 88 PRO A O 1
ATOM 663 N N . VAL A 1 89 ? -7.201 6.464 10.995 1.00 87.44 89 VAL A N 1
ATOM 664 C CA . VAL A 1 89 ? -8.216 5.527 10.509 1.00 87.44 89 VAL A CA 1
ATOM 665 C C . VAL A 1 89 ? -7.537 4.188 10.263 1.00 87.44 89 VAL A C 1
ATOM 667 O O . VAL A 1 89 ? -6.468 4.129 9.643 1.00 87.44 89 VAL A O 1
ATOM 670 N N . LEU A 1 90 ? -8.129 3.116 10.786 1.00 89.81 90 LEU A N 1
ATOM 671 C CA . LEU A 1 90 ? -7.659 1.755 10.573 1.00 89.81 90 LEU A CA 1
ATOM 672 C C . LEU A 1 90 ? -8.243 1.226 9.264 1.00 89.81 90 LEU A C 1
ATOM 674 O O . LEU A 1 90 ? -9.443 1.299 9.026 1.00 89.81 90 LEU A O 1
ATOM 678 N N . TYR A 1 91 ? -7.383 0.682 8.417 1.00 90.75 91 TYR A N 1
ATOM 679 C CA . TYR A 1 91 ? -7.756 0.095 7.142 1.00 90.75 91 TYR A CA 1
ATOM 680 C C . TYR A 1 91 ? -7.379 -1.381 7.112 1.00 90.75 91 TYR A C 1
ATOM 682 O O . TYR A 1 91 ? -6.371 -1.791 7.694 1.00 90.75 91 TYR A O 1
ATOM 690 N N . ARG A 1 92 ? -8.169 -2.170 6.384 1.00 92.31 92 ARG A N 1
ATOM 691 C CA . ARG A 1 92 ? -7.856 -3.548 6.002 1.00 92.31 92 ARG A CA 1
ATOM 692 C C . ARG A 1 92 ? -7.739 -3.653 4.49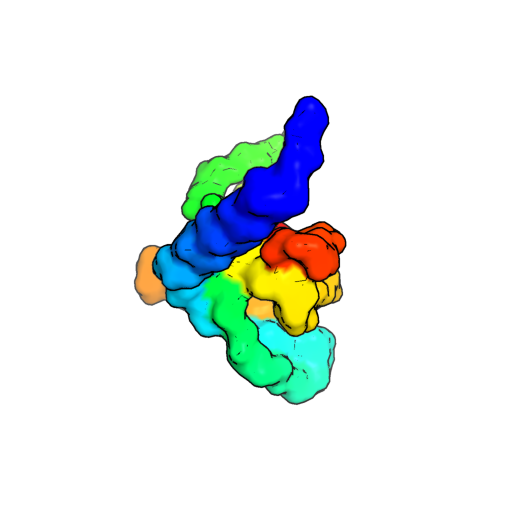1 1.00 92.31 92 ARG A C 1
ATOM 694 O O . ARG A 1 92 ? -8.644 -3.233 3.772 1.00 92.31 92 ARG A O 1
ATOM 701 N N . VAL A 1 93 ? -6.662 -4.262 4.014 1.00 92.06 93 VAL A N 1
ATOM 702 C CA . VAL A 1 93 ? -6.459 -4.551 2.593 1.00 92.06 93 VAL A CA 1
ATOM 703 C C . VAL A 1 93 ? -7.477 -5.588 2.127 1.00 92.06 93 VAL A C 1
ATOM 705 O O . VAL A 1 93 ? -7.560 -6.683 2.678 1.00 92.06 93 VAL A O 1
ATOM 708 N N . THR A 1 94 ? -8.246 -5.255 1.095 1.00 91.00 94 THR A N 1
ATOM 709 C CA . THR A 1 94 ? -9.252 -6.150 0.501 1.00 91.00 94 THR A CA 1
ATOM 710 C C . THR A 1 94 ? -8.837 -6.680 -0.860 1.00 91.00 94 THR A C 1
ATOM 712 O O . THR A 1 94 ? -9.364 -7.692 -1.318 1.00 91.00 94 THR A O 1
ATOM 715 N N . TRP A 1 95 ? -7.885 -6.018 -1.517 1.00 90.62 95 TRP A N 1
ATOM 716 C CA . TRP A 1 95 ? -7.409 -6.419 -2.830 1.00 90.62 95 TRP A CA 1
ATOM 717 C C . TRP A 1 95 ? -5.976 -5.958 -3.065 1.00 90.62 95 TRP A C 1
ATOM 719 O O . TRP A 1 95 ? -5.602 -4.848 -2.686 1.00 90.62 95 TRP A O 1
ATOM 729 N N . VAL A 1 96 ? -5.196 -6.798 -3.742 1.00 91.44 96 VAL A N 1
ATOM 730 C CA . VAL A 1 96 ? -3.822 -6.500 -4.149 1.00 91.44 96 VAL A CA 1
ATOM 731 C C . VAL A 1 96 ? -3.630 -6.941 -5.595 1.00 91.44 96 VAL A C 1
ATOM 733 O O . VAL A 1 96 ? -3.969 -8.065 -5.961 1.00 91.44 96 VAL A O 1
ATOM 736 N N . ARG A 1 97 ? -3.052 -6.061 -6.411 1.00 89.50 97 ARG A N 1
ATOM 737 C CA . ARG A 1 97 ? -2.560 -6.362 -7.754 1.00 89.50 97 ARG A CA 1
ATOM 738 C C . ARG A 1 97 ? -1.079 -6.017 -7.827 1.00 89.50 97 ARG A C 1
ATOM 740 O O . ARG A 1 97 ? -0.733 -4.852 -8.038 1.00 89.50 97 ARG A O 1
ATOM 747 N N . PRO A 1 98 ? -0.206 -7.017 -7.659 1.00 86.88 98 PRO A N 1
ATOM 748 C CA . PRO A 1 98 ? 1.211 -6.829 -7.888 1.00 86.88 98 PRO A CA 1
ATOM 749 C C . PRO A 1 98 ? 1.471 -6.805 -9.398 1.00 86.88 98 PRO A C 1
ATOM 751 O O . PRO A 1 98 ? 1.219 -7.793 -10.089 1.00 86.88 98 PRO A O 1
ATOM 754 N N . ASP A 1 99 ? 1.990 -5.695 -9.914 1.00 85.19 99 ASP A N 1
ATOM 755 C CA . ASP A 1 99 ? 2.657 -5.669 -11.211 1.00 85.19 99 ASP A CA 1
ATOM 756 C C . ASP A 1 99 ? 4.164 -5.622 -10.962 1.00 85.19 99 ASP A C 1
ATOM 758 O O . ASP A 1 99 ? 4.730 -4.591 -10.600 1.00 85.19 99 ASP A O 1
ATOM 762 N N . ARG A 1 100 ? 4.830 -6.765 -11.151 1.00 78.44 100 ARG A N 1
ATOM 763 C CA . ARG A 1 100 ? 6.269 -6.902 -10.881 1.00 78.44 100 ARG A CA 1
ATOM 764 C C . ARG A 1 100 ? 7.144 -6.055 -11.806 1.00 78.44 100 ARG A C 1
ATOM 766 O O . ARG A 1 100 ? 8.334 -5.930 -11.539 1.00 78.44 100 ARG A O 1
ATOM 773 N N . SER A 1 101 ? 6.580 -5.502 -12.880 1.00 75.56 101 SER A N 1
ATOM 774 C CA . SER A 1 101 ? 7.321 -4.720 -13.867 1.00 75.56 101 SER A CA 1
ATOM 775 C C . SER A 1 101 ? 7.269 -3.209 -13.630 1.00 75.56 101 SER A C 1
ATOM 777 O O . SER A 1 101 ? 8.151 -2.503 -14.122 1.00 75.56 101 SER A O 1
ATOM 779 N N . ILE A 1 102 ? 6.259 -2.718 -12.896 1.00 79.12 102 ILE A N 1
ATOM 780 C CA . ILE A 1 102 ? 5.962 -1.281 -12.781 1.00 79.12 102 ILE A CA 1
ATOM 781 C C . ILE A 1 102 ? 5.653 -0.871 -11.332 1.00 79.12 102 ILE A C 1
ATOM 783 O O . ILE A 1 102 ? 6.351 -0.020 -10.783 1.00 79.12 102 ILE A O 1
ATOM 787 N N . ALA A 1 103 ? 4.627 -1.444 -10.693 1.00 85.38 103 ALA A N 1
ATOM 788 C CA . ALA A 1 103 ? 4.200 -1.043 -9.349 1.00 85.38 103 ALA A CA 1
ATOM 789 C C . ALA A 1 103 ? 3.273 -2.072 -8.684 1.00 85.38 103 ALA A C 1
ATOM 791 O O . ALA A 1 103 ? 2.620 -2.878 -9.342 1.00 85.38 103 ALA A O 1
ATOM 792 N N . THR A 1 104 ? 3.129 -1.983 -7.365 1.00 89.62 104 THR A N 1
ATOM 793 C CA . THR A 1 104 ? 2.123 -2.751 -6.623 1.00 89.62 104 THR A CA 1
ATOM 794 C C . THR A 1 104 ? 0.954 -1.846 -6.272 1.00 89.62 104 THR A C 1
ATOM 796 O O . THR A 1 104 ? 1.136 -0.830 -5.605 1.00 89.62 104 THR A O 1
ATOM 799 N N . MET A 1 105 ? -0.257 -2.209 -6.694 1.00 90.38 105 MET A N 1
ATOM 800 C CA . MET A 1 105 ? -1.474 -1.494 -6.313 1.00 90.38 105 MET A CA 1
ATOM 801 C C . MET A 1 105 ? -2.252 -2.306 -5.285 1.00 90.38 105 MET A C 1
ATOM 803 O O . MET A 1 105 ? -2.450 -3.508 -5.454 1.00 90.38 105 MET A O 1
ATOM 807 N N . ALA A 1 106 ? -2.737 -1.648 -4.241 1.00 90.62 106 ALA A N 1
ATOM 808 C CA . ALA A 1 106 ? -3.604 -2.264 -3.249 1.00 90.62 106 ALA A CA 1
ATOM 809 C C . ALA A 1 106 ? -4.834 -1.397 -3.000 1.00 90.62 106 ALA A C 1
ATOM 811 O O . ALA A 1 106 ? -4.786 -0.172 -3.108 1.00 90.62 106 ALA A O 1
ATOM 812 N N . ARG A 1 107 ? -5.946 -2.038 -2.653 1.00 90.25 107 ARG A N 1
ATOM 813 C CA . ARG A 1 107 ? -7.150 -1.372 -2.163 1.00 90.25 107 ARG A CA 1
ATOM 814 C C . ARG A 1 107 ? -7.391 -1.801 -0.730 1.00 90.25 107 ARG A C 1
ATOM 816 O O . ARG A 1 107 ? -7.300 -2.988 -0.413 1.00 90.25 107 ARG A O 1
ATOM 823 N N . ALA A 1 108 ? -7.726 -0.834 0.108 1.00 89.38 108 ALA A N 1
ATOM 824 C CA . ALA A 1 108 ? -8.082 -1.073 1.490 1.00 89.38 108 ALA A CA 1
ATOM 825 C C . ALA A 1 108 ? -9.390 -0.370 1.847 1.00 89.38 108 ALA A C 1
ATOM 827 O O . ALA A 1 108 ? -9.724 0.675 1.290 1.00 89.38 108 ALA A O 1
ATOM 828 N N . GLU A 1 109 ? -10.122 -0.968 2.776 1.00 88.94 109 GLU A N 1
ATOM 829 C CA . GLU A 1 109 ? -11.378 -0.454 3.313 1.00 88.94 109 GLU A CA 1
ATOM 830 C C . GLU A 1 109 ? -11.182 -0.091 4.779 1.00 88.94 109 GLU A C 1
ATOM 832 O O . GLU A 1 109 ? -10.491 -0.813 5.504 1.00 88.94 109 GLU A O 1
ATOM 837 N N . ALA A 1 110 ? -11.776 1.019 5.208 1.00 86.50 110 ALA A N 1
ATOM 838 C CA . ALA A 1 110 ? -11.790 1.407 6.605 1.00 86.50 110 ALA A CA 1
ATOM 839 C C . ALA A 1 110 ? -12.523 0.339 7.427 1.00 86.50 110 ALA A C 1
ATOM 841 O O . ALA A 1 110 ? -13.580 -0.163 7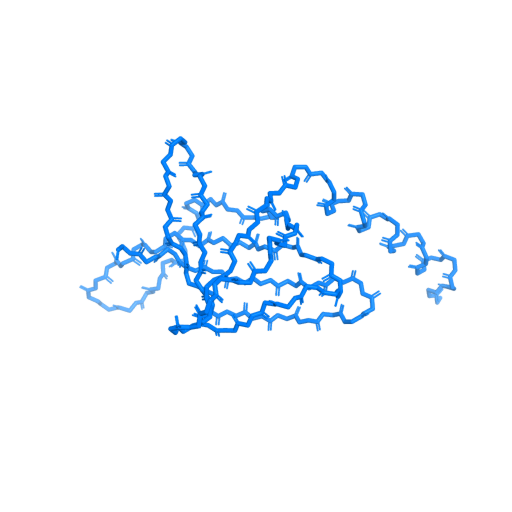.028 1.00 86.50 110 ALA A O 1
ATOM 842 N N . ILE A 1 111 ? -11.933 -0.016 8.562 1.00 85.31 111 ILE A N 1
ATOM 843 C CA . ILE A 1 111 ? -12.535 -0.870 9.578 1.00 85.31 111 ILE A CA 1
ATOM 844 C C . ILE A 1 111 ? -12.597 -0.041 10.864 1.00 85.31 111 ILE A C 1
ATOM 846 O O . ILE A 1 111 ? -11.593 0.554 11.257 1.00 85.31 111 ILE A O 1
ATOM 850 N N . GLU A 1 112 ? -13.792 0.072 11.439 1.00 64.75 112 GLU A N 1
ATOM 851 C CA . GLU A 1 112 ? -14.032 0.781 12.705 1.00 64.75 112 GLU A CA 1
ATOM 852 C C . GLU A 1 112 ? -13.428 0.020 13.893 1.00 64.75 112 GLU A C 1
ATOM 854 O O . GLU A 1 112 ? -13.533 -1.232 13.911 1.00 64.75 112 GLU A O 1
#

Radius of gyration: 15.73 Å; chains: 1; bounding box: 44×26×46 Å

Secondary structure (DSSP, 8-state):
---HHHHHHHHHHHHHHHHTTEEEE--B-TTSPPPPPEEEEEEEES--------TT------EEEEEE-TT----TT-EEEEEETTEEEEEEEEEEEEETTTEEEEEEEE--

pLDDT: mean 79.4, std 15.29, range [40.28, 92.31]

Foldseek 3Di:
DQDPVNLVVLQVVLVVVFVVQWDFKFKDDDPDDIDHTFIKDQPDWDQPFPQPPPDDDRDRWTKTKIKGALPDDDDFQIWTWDQDPNDTFIWGWHDWDRDNSHIIMTMITTDD

Sequence (112 aa):
MLGSDDLDQMRNDMAVLRDDRVVSVVIRRGNATPLAAQQMRVAGGGSGNLRKNSGKTQETRDQVVLLGATTVDIQIDDRFTLTVASKPVLYRVTWVRPDRSIATMARAEAIE